Protein AF-Q2JEI0-F1 (afdb_monomer_lite)

InterPro domains:
  IPR036736 ACP-like superfamily [G3DSA:1.10.1200.10] (28-124)
  IPR036736 ACP-like superfamily [SSF47336] (33-101)

Foldseek 3Di:
DDDDDDDDPPDPDDPDPVVVVVVVVLVVLLVVVQVVLLVQLCVLLDVVVPVPDDADQQAFCCPRVVPDPVSLVSSQVVVCVVLNPLQNVVVVVVVDDPVCNRRDGSNVSSVSSSVSDPPPPPPDDD

Sequence (126 aa):
MMSAQSTTRQGPPGPDPDDRTDAVTRAEAEARILGEVTELLREVIGEEYVVDMEITMATSFNQDLELESIEFVALADRLRGRYGEAVDFVGLLADMDVDQVINMRVGEVVHFIVDSLPTLAPAGSA

pLDDT: mean 80.59, std 16.1, range [39.56, 96.06]

Secondary structure (DSSP, 8-state):
----------PPPPPPHHHHHHHHHHHHHHHHHHHHHHHHHHHHH-HHHHTT----TT-BTTTTS---HHHHHHHHHHHHHHHGGG--HHHHHHHS-HHHHHT-BHHHHHHHHHHHS-----S---

Radius of gyration: 21.85 Å; chains: 1; bounding box: 39×52×77 Å

Structure (mmCIF, N/CA/C/O backbone):
data_AF-Q2JEI0-F1
#
_entry.id   AF-Q2JEI0-F1
#
loop_
_atom_site.group_PDB
_atom_site.id
_atom_site.type_symbol
_atom_site.label_atom_id
_atom_site.label_alt_id
_atom_site.label_comp_id
_atom_site.label_asym_id
_atom_site.label_entity_id
_atom_site.label_seq_id
_atom_site.pdbx_PDB_ins_code
_atom_site.Cartn_x
_atom_site.Cartn_y
_atom_site.Cartn_z
_atom_site.occupancy
_atom_site.B_iso_or_equiv
_atom_site.auth_seq_id
_atom_site.auth_comp_id
_atom_site.auth_asym_id
_atom_site.auth_atom_id
_atom_site.pdbx_PDB_model_num
ATOM 1 N N . MET A 1 1 ? -21.501 -40.211 -58.005 1.00 48.38 1 MET A N 1
ATOM 2 C CA . MET A 1 1 ? -20.218 -40.229 -57.275 1.00 48.38 1 MET A CA 1
ATOM 3 C C . MET A 1 1 ? -20.293 -39.132 -56.231 1.00 48.38 1 MET A C 1
ATOM 5 O O . MET A 1 1 ? -20.487 -37.981 -56.594 1.00 48.38 1 MET A O 1
ATOM 9 N N . MET A 1 2 ? -20.316 -39.528 -54.958 1.00 53.47 2 MET A N 1
ATOM 10 C CA . MET A 1 2 ? -20.384 -38.647 -53.791 1.00 53.47 2 MET A CA 1
ATOM 11 C C . MET A 1 2 ? -18.970 -38.163 -53.468 1.00 53.47 2 MET A C 1
ATOM 13 O O . MET A 1 2 ? -18.086 -39.000 -53.312 1.00 53.47 2 MET A O 1
ATOM 17 N N . SER A 1 3 ? -18.784 -36.857 -53.304 1.00 57.22 3 SER A N 1
ATOM 18 C CA . SER A 1 3 ? -17.654 -36.315 -52.547 1.00 57.22 3 SER A CA 1
ATOM 19 C C . SER A 1 3 ? -18.225 -35.430 -51.450 1.00 57.22 3 SER A C 1
ATOM 21 O O . SER A 1 3 ? -18.594 -34.281 -51.674 1.00 57.22 3 SER A O 1
ATOM 23 N N . ALA A 1 4 ? -18.384 -36.045 -50.28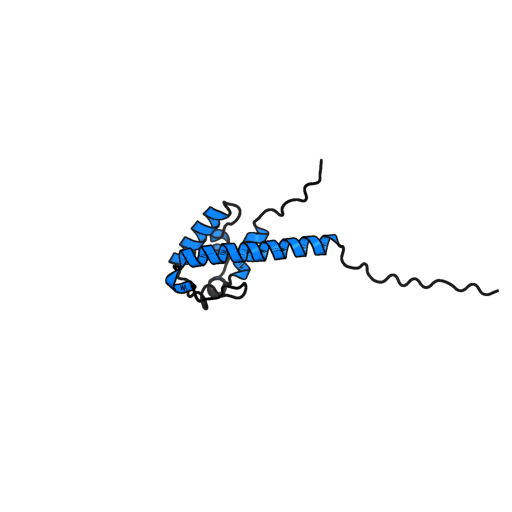2 1.00 64.62 4 ALA A N 1
ATOM 24 C CA . ALA A 1 4 ? -18.471 -35.361 -49.004 1.00 64.62 4 ALA A CA 1
ATOM 25 C C . ALA A 1 4 ? -17.056 -34.938 -48.555 1.00 64.62 4 ALA A C 1
ATOM 27 O O . ALA A 1 4 ? -16.070 -35.373 -49.151 1.00 64.62 4 ALA A O 1
ATOM 28 N N . GLN A 1 5 ? -17.002 -34.217 -47.428 1.00 55.56 5 GLN A N 1
ATOM 29 C CA . GLN A 1 5 ? -15.827 -33.799 -46.639 1.00 55.56 5 GLN A CA 1
ATOM 30 C C . GLN A 1 5 ? -15.312 -32.389 -47.017 1.00 55.56 5 GLN A C 1
ATOM 32 O O . GLN A 1 5 ? -15.121 -32.093 -48.187 1.00 55.56 5 GLN A O 1
ATOM 37 N N . SER A 1 6 ? -15.135 -31.427 -46.108 1.00 52.62 6 SER A N 1
ATOM 38 C CA . SER A 1 6 ? -14.887 -31.523 -44.667 1.00 52.62 6 SER A CA 1
ATOM 39 C C . SER A 1 6 ? -15.466 -30.317 -43.925 1.00 52.62 6 SER A C 1
ATOM 41 O O . SER A 1 6 ? -15.230 -29.166 -44.284 1.00 52.62 6 SER A O 1
ATOM 43 N N . THR A 1 7 ? -16.192 -30.604 -42.849 1.00 65.12 7 THR A N 1
ATOM 44 C CA . THR A 1 7 ? -16.509 -29.656 -41.782 1.00 65.12 7 THR A CA 1
ATOM 45 C C . THR A 1 7 ? -15.229 -29.349 -41.011 1.00 65.12 7 THR A C 1
ATOM 47 O O . THR A 1 7 ? -14.732 -30.219 -40.302 1.00 65.12 7 THR A O 1
ATOM 50 N N . THR A 1 8 ? -14.740 -28.112 -41.077 1.00 62.41 8 THR A N 1
ATOM 51 C CA . THR A 1 8 ? -13.812 -27.578 -40.072 1.00 62.41 8 THR A CA 1
ATOM 52 C C . THR A 1 8 ? -14.508 -26.410 -39.387 1.00 62.41 8 THR A C 1
ATOM 54 O O . THR A 1 8 ? -14.448 -25.274 -39.846 1.00 62.41 8 THR A O 1
ATOM 57 N N . ARG A 1 9 ? -15.221 -26.690 -38.288 1.00 56.94 9 ARG A N 1
ATOM 58 C CA . ARG A 1 9 ? -15.544 -25.651 -37.304 1.00 56.94 9 ARG A CA 1
ATOM 59 C C . ARG A 1 9 ? -14.257 -25.369 -36.537 1.00 56.94 9 ARG A C 1
ATOM 61 O O . ARG A 1 9 ? -13.929 -26.087 -35.599 1.00 56.94 9 ARG A O 1
ATOM 68 N N . GLN A 1 10 ? -13.513 -24.364 -36.983 1.00 59.19 10 GLN A N 1
ATOM 69 C CA . GLN A 1 10 ? -12.433 -23.776 -36.203 1.00 59.19 10 GLN A CA 1
ATOM 70 C C . GLN A 1 10 ? -13.095 -23.076 -35.006 1.00 59.19 10 GLN A C 1
ATOM 72 O O . GLN A 1 10 ? -13.813 -22.093 -35.181 1.00 59.19 10 GLN A O 1
ATOM 77 N N . GLY A 1 11 ? -12.979 -23.668 -33.813 1.00 57.34 11 GLY A N 1
ATOM 78 C CA . GLY A 1 11 ? -13.358 -23.003 -32.564 1.00 57.34 11 GLY A CA 1
ATOM 79 C C . GLY A 1 11 ? -12.493 -21.757 -32.344 1.00 57.34 11 GLY A C 1
ATOM 80 O O . GLY A 1 11 ? -11.448 -21.640 -32.992 1.00 57.34 11 GLY A O 1
ATOM 81 N N . PRO A 1 12 ? -12.915 -20.818 -31.478 1.00 64.19 12 PRO A N 1
ATOM 82 C CA . PRO A 1 12 ? -12.125 -19.624 -31.204 1.00 64.19 12 PRO A CA 1
ATOM 83 C C . PRO A 1 12 ? -10.705 -20.025 -30.768 1.00 64.19 12 PRO A C 1
ATOM 85 O O . PRO A 1 12 ? -10.556 -21.058 -30.104 1.00 64.19 12 PRO A O 1
ATOM 88 N N . PRO A 1 13 ? -9.670 -19.259 -31.158 1.00 63.00 13 PRO A N 1
ATOM 89 C CA . PRO A 1 13 ? -8.322 -19.487 -30.657 1.00 63.00 13 PRO A CA 1
ATOM 90 C C . PRO A 1 13 ? -8.378 -19.494 -29.125 1.00 63.00 13 PRO A C 1
ATOM 92 O O . PRO A 1 13 ? -9.010 -18.629 -28.517 1.00 63.00 13 PRO A O 1
ATOM 95 N N . GLY A 1 14 ? -7.799 -20.527 -28.508 1.00 58.06 14 GLY A N 1
ATOM 96 C CA . GLY A 1 14 ? -7.589 -20.520 -27.062 1.00 58.06 14 GLY A CA 1
ATOM 97 C C . GLY A 1 14 ? -6.683 -19.343 -26.683 1.00 58.06 14 GLY A C 1
ATOM 98 O O . GLY A 1 14 ? -5.924 -18.896 -27.542 1.00 58.06 14 GLY A O 1
ATOM 99 N N . PRO A 1 15 ? -6.759 -18.839 -25.438 1.00 60.97 15 PRO A N 1
ATOM 100 C CA . PRO A 1 15 ? -5.898 -17.748 -24.993 1.00 60.97 15 PRO A CA 1
ATOM 101 C C . PRO A 1 15 ? -4.429 -18.116 -25.226 1.00 60.97 15 PRO A C 1
ATOM 103 O O . PRO A 1 15 ? -4.020 -19.249 -24.936 1.00 60.97 15 PRO A O 1
ATOM 106 N N . ASP A 1 16 ? -3.679 -17.180 -25.807 1.00 52.81 16 ASP A N 1
ATOM 107 C CA . ASP A 1 16 ? -2.271 -17.341 -26.150 1.00 52.81 16 ASP A CA 1
ATOM 108 C C . ASP A 1 16 ? -1.452 -17.801 -24.924 1.00 52.81 16 ASP A C 1
ATOM 110 O O . ASP A 1 16 ? -1.693 -17.354 -23.802 1.00 52.81 16 ASP A O 1
ATOM 114 N N . PRO A 1 17 ? -0.476 -18.713 -25.087 1.00 59.12 17 PRO A N 1
ATOM 115 C CA . PRO A 1 17 ? 0.340 -19.220 -23.976 1.00 59.12 17 PRO A CA 1
ATOM 116 C C . PRO A 1 17 ? 1.193 -18.137 -23.289 1.00 59.12 17 PRO A C 1
ATOM 118 O O . PRO A 1 17 ? 1.611 -18.331 -22.146 1.00 59.12 17 PRO A O 1
ATOM 121 N N . ASP A 1 18 ? 1.423 -17.015 -23.971 1.00 56.41 18 ASP A N 1
ATOM 122 C CA . ASP A 1 18 ? 2.122 -15.832 -23.459 1.00 56.41 18 ASP A CA 1
ATOM 123 C C . ASP A 1 18 ? 1.317 -15.160 -22.328 1.00 56.41 18 ASP A C 1
ATOM 125 O O . ASP A 1 18 ? 1.839 -14.940 -21.240 1.00 56.41 18 ASP A O 1
ATOM 129 N N . ASP A 1 19 ? -0.004 -15.027 -22.509 1.00 57.47 19 ASP A N 1
ATOM 130 C CA . ASP A 1 19 ? -0.940 -14.432 -21.540 1.00 57.47 19 ASP A CA 1
ATOM 131 C C . ASP A 1 19 ? -0.977 -15.203 -20.208 1.00 57.47 19 ASP A C 1
ATOM 133 O O . ASP A 1 19 ? -1.024 -14.628 -19.121 1.00 57.47 19 ASP A O 1
ATOM 137 N N . ARG A 1 20 ? -0.859 -16.539 -20.268 1.00 60.00 20 ARG A N 1
ATOM 138 C CA . ARG A 1 20 ? -0.766 -17.369 -19.057 1.00 60.00 20 ARG A CA 1
ATOM 139 C C . ARG A 1 20 ? 0.565 -17.179 -18.328 1.00 60.00 20 ARG A C 1
ATOM 141 O O . ARG A 1 20 ? 0.592 -17.321 -17.110 1.00 60.00 20 ARG A O 1
ATOM 148 N N . THR A 1 21 ? 1.651 -16.915 -19.048 1.00 61.38 21 THR A N 1
ATOM 149 C CA . THR A 1 21 ? 2.981 -16.756 -18.446 1.00 61.38 21 THR A CA 1
ATOM 150 C C . THR A 1 21 ? 3.078 -15.412 -17.732 1.00 61.38 21 THR A C 1
ATOM 152 O O . THR A 1 21 ? 3.472 -15.391 -16.569 1.00 61.38 21 THR A O 1
ATOM 155 N N . ASP A 1 22 ? 2.604 -14.334 -18.358 1.00 61.22 22 ASP A N 1
ATOM 156 C CA . ASP A 1 22 ? 2.492 -13.010 -17.731 1.00 61.22 22 ASP A CA 1
ATOM 157 C C . ASP A 1 22 ? 1.545 -13.001 -16.520 1.00 61.22 22 ASP A C 1
ATOM 159 O O . ASP A 1 22 ? 1.823 -12.380 -15.493 1.00 61.22 22 ASP A O 1
ATOM 163 N N . ALA A 1 23 ? 0.440 -13.748 -16.578 1.00 61.41 23 ALA A N 1
ATOM 164 C CA . ALA A 1 23 ? -0.455 -13.879 -15.431 1.00 61.41 23 ALA A CA 1
ATOM 165 C C . ALA A 1 23 ? 0.198 -14.624 -14.249 1.00 61.41 23 ALA A C 1
ATOM 167 O O . ALA A 1 23 ? -0.022 -14.261 -13.091 1.00 61.41 23 ALA A O 1
ATOM 168 N N . VAL A 1 24 ? 1.007 -15.658 -14.521 1.00 66.62 24 VAL A N 1
ATOM 169 C CA . VAL A 1 24 ? 1.728 -16.418 -13.485 1.00 66.62 24 VAL A CA 1
ATOM 170 C C . VAL A 1 24 ? 2.828 -15.565 -12.853 1.00 66.62 24 VAL A C 1
ATOM 172 O O . VAL A 1 24 ? 2.908 -15.510 -11.628 1.00 66.62 24 VAL A O 1
ATOM 175 N N . THR A 1 25 ? 3.611 -14.836 -13.652 1.00 81.62 25 THR A N 1
ATOM 176 C CA . THR A 1 25 ? 4.662 -13.947 -13.130 1.00 81.62 25 THR A CA 1
ATOM 177 C C . THR A 1 25 ? 4.079 -12.798 -12.310 1.00 81.62 25 THR A C 1
ATOM 179 O O . THR A 1 25 ? 4.648 -12.431 -11.281 1.00 81.62 25 THR A O 1
ATOM 182 N N . ARG A 1 26 ? 2.912 -12.266 -12.698 1.00 84.06 26 ARG A N 1
ATOM 183 C CA . ARG A 1 26 ? 2.202 -11.242 -11.921 1.00 84.06 26 ARG A CA 1
ATOM 184 C C . ARG A 1 26 ? 1.711 -11.776 -10.579 1.00 84.06 26 ARG A C 1
ATOM 186 O O . ARG A 1 26 ? 1.931 -11.121 -9.567 1.00 84.06 26 ARG A O 1
ATOM 193 N N . ALA A 1 27 ? 1.101 -12.960 -10.544 1.00 87.19 27 ALA A N 1
ATOM 194 C CA . ALA A 1 27 ? 0.641 -13.568 -9.293 1.00 87.19 27 ALA A CA 1
ATOM 195 C C . ALA A 1 27 ? 1.806 -13.880 -8.330 1.00 87.19 27 ALA A C 1
ATOM 197 O O . ALA A 1 27 ? 1.691 -13.677 -7.122 1.00 87.19 27 ALA A O 1
ATOM 198 N N . GLU A 1 28 ? 2.949 -14.331 -8.854 1.00 89.31 28 GLU A N 1
ATOM 199 C CA . GLU A 1 28 ? 4.170 -14.529 -8.063 1.00 89.31 28 GLU A CA 1
ATOM 200 C C . GLU A 1 28 ? 4.736 -13.200 -7.540 1.00 89.31 28 GLU A C 1
ATOM 202 O O . GLU A 1 28 ? 5.148 -13.121 -6.380 1.00 89.31 28 GLU A O 1
ATOM 207 N N . ALA A 1 29 ? 4.719 -12.143 -8.360 1.00 90.62 29 ALA A N 1
ATOM 208 C CA . ALA A 1 29 ? 5.123 -10.803 -7.944 1.00 90.62 29 ALA A CA 1
ATOM 209 C C . ALA A 1 29 ? 4.202 -10.252 -6.846 1.00 90.62 29 ALA A C 1
ATOM 211 O O . ALA A 1 29 ? 4.699 -9.757 -5.837 1.00 90.62 29 ALA A O 1
ATOM 212 N N . GLU A 1 30 ? 2.883 -10.396 -6.996 1.00 93.94 30 GLU A N 1
ATOM 213 C CA . GLU A 1 30 ? 1.891 -10.017 -5.985 1.00 93.94 30 GLU A CA 1
ATOM 214 C C . GLU A 1 30 ? 2.126 -10.752 -4.667 1.00 93.94 30 GLU A C 1
ATOM 216 O O . GLU A 1 30 ? 2.180 -10.117 -3.619 1.00 93.94 30 GLU A O 1
ATOM 221 N N . ALA A 1 31 ? 2.332 -12.072 -4.701 1.00 93.56 31 ALA A N 1
ATOM 222 C CA . ALA A 1 31 ? 2.611 -12.857 -3.501 1.00 93.56 31 ALA A CA 1
ATOM 223 C C . ALA A 1 31 ? 3.921 -12.427 -2.821 1.00 93.56 31 ALA A C 1
ATOM 225 O O . ALA A 1 31 ? 3.983 -12.315 -1.594 1.00 93.56 31 ALA A O 1
ATOM 226 N N . ARG A 1 32 ? 4.965 -12.145 -3.613 1.00 94.06 32 ARG A N 1
ATOM 227 C CA . ARG A 1 32 ? 6.245 -11.640 -3.104 1.00 94.06 32 ARG A CA 1
ATOM 228 C C . ARG A 1 32 ? 6.069 -10.278 -2.436 1.00 94.06 32 ARG A C 1
ATOM 230 O O . ARG A 1 32 ? 6.491 -10.098 -1.299 1.00 94.06 32 ARG A O 1
ATOM 237 N N . ILE A 1 33 ? 5.419 -9.344 -3.125 1.00 95.31 33 ILE A N 1
ATOM 238 C CA . ILE A 1 33 ? 5.197 -7.974 -2.654 1.00 95.31 33 ILE A CA 1
ATOM 239 C C . ILE A 1 33 ? 4.264 -7.960 -1.444 1.00 95.31 33 ILE A C 1
ATOM 241 O O . ILE A 1 33 ? 4.522 -7.206 -0.516 1.00 95.31 33 ILE A O 1
ATOM 245 N N . LEU A 1 34 ? 3.242 -8.818 -1.390 1.00 96.00 34 LEU A N 1
ATOM 246 C CA . LEU A 1 34 ? 2.399 -8.984 -0.205 1.00 96.00 34 LEU A CA 1
ATOM 247 C C . LEU A 1 34 ? 3.233 -9.381 1.017 1.00 96.00 34 LEU A C 1
ATOM 249 O O . LEU A 1 34 ? 3.062 -8.793 2.084 1.00 96.00 34 LEU A O 1
ATOM 253 N N . GLY A 1 35 ? 4.158 -10.333 0.862 1.00 93.62 35 GLY A N 1
ATOM 254 C CA . GLY A 1 35 ? 5.096 -10.696 1.924 1.00 93.62 35 GLY A CA 1
ATOM 255 C C . GLY A 1 35 ? 5.961 -9.510 2.349 1.00 93.62 35 GLY A C 1
ATOM 256 O O . GLY A 1 35 ? 6.083 -9.225 3.534 1.00 93.62 35 GLY A O 1
ATOM 257 N N . GLU A 1 36 ? 6.502 -8.762 1.387 1.00 94.25 36 GLU A N 1
ATOM 258 C CA . GLU A 1 36 ? 7.317 -7.576 1.669 1.00 94.25 36 GLU A CA 1
ATOM 259 C C . GLU A 1 36 ? 6.523 -6.478 2.397 1.00 94.25 36 GLU A C 1
ATOM 261 O O . GLU A 1 36 ? 6.995 -5.939 3.393 1.00 94.25 36 GLU A O 1
ATOM 266 N N . VAL A 1 37 ? 5.306 -6.168 1.944 1.00 94.56 37 VAL A N 1
ATOM 267 C CA . VAL A 1 37 ? 4.408 -5.190 2.578 1.00 94.56 37 VAL A CA 1
ATOM 268 C C . VAL A 1 37 ? 4.013 -5.646 3.983 1.00 94.56 37 VAL A C 1
ATOM 270 O O . VAL A 1 37 ? 3.982 -4.825 4.893 1.00 94.56 37 VAL A O 1
ATOM 273 N N . THR A 1 38 ? 3.773 -6.943 4.186 1.00 92.69 38 THR A N 1
ATOM 274 C CA . THR A 1 38 ? 3.468 -7.523 5.506 1.00 92.69 38 THR A CA 1
ATOM 275 C C . THR A 1 38 ? 4.592 -7.263 6.504 1.00 92.69 38 THR A C 1
ATOM 277 O O . THR A 1 38 ? 4.326 -6.822 7.620 1.00 92.69 38 THR A O 1
ATOM 280 N N . GLU A 1 39 ? 5.846 -7.477 6.103 1.00 90.81 39 GLU A N 1
ATOM 281 C CA . GLU A 1 39 ? 7.000 -7.196 6.964 1.00 90.81 39 GLU A CA 1
ATOM 282 C C . GLU A 1 39 ? 7.120 -5.698 7.271 1.00 90.81 39 GLU A C 1
ATOM 284 O O . GLU A 1 39 ? 7.270 -5.319 8.430 1.00 90.81 39 GLU A O 1
ATOM 289 N N . LEU A 1 40 ? 6.948 -4.825 6.270 1.00 92.75 40 LEU A N 1
ATOM 290 C CA . LEU A 1 40 ? 6.962 -3.377 6.504 1.00 92.75 40 LEU A CA 1
ATOM 291 C C . LEU A 1 40 ? 5.852 -2.941 7.471 1.00 92.75 40 LEU A C 1
ATOM 293 O O . LEU A 1 40 ? 6.097 -2.102 8.332 1.00 92.75 40 LEU A O 1
ATOM 297 N N . LEU A 1 41 ? 4.649 -3.510 7.360 1.00 91.44 41 LEU A N 1
ATOM 298 C CA . LEU A 1 41 ? 3.538 -3.215 8.267 1.00 91.44 41 LEU A CA 1
ATOM 299 C C . LEU A 1 41 ? 3.834 -3.661 9.699 1.00 91.44 41 LEU A C 1
ATOM 301 O O . LEU A 1 41 ? 3.579 -2.900 10.629 1.00 91.44 41 LEU A O 1
ATOM 305 N N . ARG A 1 42 ? 4.435 -4.841 9.880 1.00 88.12 42 ARG A N 1
ATOM 306 C CA . ARG A 1 42 ? 4.890 -5.327 11.194 1.00 88.12 42 ARG A CA 1
ATOM 307 C C . ARG A 1 42 ? 5.904 -4.385 11.831 1.00 88.12 42 ARG A C 1
ATOM 309 O O . ARG A 1 42 ? 5.818 -4.101 13.020 1.00 88.12 42 ARG A O 1
ATOM 316 N N . GLU A 1 43 ? 6.830 -3.854 11.040 1.00 88.69 43 GLU A N 1
ATOM 317 C CA . GLU A 1 43 ? 7.802 -2.875 11.527 1.00 88.69 43 GLU A CA 1
ATOM 318 C C . GLU A 1 43 ? 7.188 -1.495 11.836 1.00 88.69 43 GLU A C 1
ATOM 320 O O . GLU A 1 43 ? 7.753 -0.735 12.627 1.00 88.69 43 GLU A O 1
ATOM 325 N N . VAL A 1 44 ? 6.096 -1.117 11.160 1.00 90.12 44 VAL A N 1
ATOM 326 C CA . VAL A 1 44 ? 5.394 0.164 11.362 1.00 90.12 44 VAL A CA 1
ATOM 327 C C . VAL A 1 44 ? 4.532 0.125 12.615 1.00 90.12 44 VAL A C 1
ATOM 329 O O . VAL A 1 44 ? 4.719 0.973 13.481 1.00 90.12 44 VAL A O 1
ATOM 332 N N . ILE A 1 45 ? 3.627 -0.851 12.694 1.00 86.50 45 ILE A N 1
ATOM 333 C CA . ILE A 1 45 ? 2.637 -0.990 13.773 1.00 86.50 45 ILE A CA 1
ATOM 334 C C . ILE A 1 45 ? 3.314 -1.492 15.064 1.00 86.50 45 ILE A C 1
ATOM 336 O O . ILE A 1 45 ? 2.840 -1.279 16.176 1.00 86.50 45 ILE A O 1
ATOM 340 N N . GLY A 1 46 ? 4.471 -2.141 14.922 1.00 80.19 46 GLY A N 1
ATOM 341 C CA . GLY A 1 46 ? 5.202 -2.774 16.008 1.00 80.19 46 GLY A CA 1
ATOM 342 C C . GLY A 1 46 ? 4.923 -4.272 16.049 1.00 80.19 46 GLY A C 1
ATOM 343 O O . GLY A 1 46 ? 3.778 -4.725 15.979 1.00 80.19 46 GLY A O 1
ATOM 344 N N . GLU A 1 47 ? 5.994 -5.056 16.183 1.00 63.66 47 GLU A N 1
ATOM 345 C CA . GLU A 1 47 ? 5.921 -6.520 16.138 1.00 63.66 47 GLU A CA 1
ATOM 346 C C . GLU A 1 47 ? 4.927 -7.058 17.183 1.00 63.66 47 GLU A C 1
ATOM 348 O O . GLU A 1 47 ? 4.138 -7.949 16.891 1.00 63.66 47 GLU A O 1
ATOM 353 N N . GLU A 1 48 ? 4.866 -6.446 18.365 1.00 64.12 48 GLU A N 1
ATOM 354 C CA . GLU A 1 48 ? 3.999 -6.846 19.480 1.00 64.12 48 GLU A CA 1
ATOM 355 C C . GLU A 1 48 ? 2.482 -6.792 19.208 1.00 64.12 48 GLU A C 1
ATOM 357 O O . GLU A 1 48 ? 1.739 -7.515 19.871 1.00 64.12 48 GLU A O 1
ATOM 362 N N . TYR A 1 49 ? 2.024 -6.020 18.215 1.00 62.12 49 TYR A N 1
ATOM 363 C CA . TYR A 1 49 ? 0.607 -5.929 17.831 1.00 62.12 49 TYR A CA 1
ATOM 364 C C . TYR A 1 49 ? 0.223 -6.864 16.674 1.00 62.12 49 TYR A C 1
ATOM 366 O O . TYR A 1 49 ? -0.942 -7.237 16.544 1.00 62.12 49 TYR A O 1
ATOM 374 N N . VAL A 1 50 ? 1.187 -7.278 15.843 1.00 61.22 50 VAL A N 1
ATOM 375 C CA . VAL A 1 50 ? 0.921 -7.979 14.569 1.00 61.22 50 VAL A CA 1
ATOM 376 C C . VAL A 1 50 ? 1.360 -9.451 14.589 1.00 61.22 50 VAL A C 1
ATOM 378 O O . VAL A 1 50 ? 1.018 -10.204 13.677 1.00 61.22 50 VAL A O 1
ATOM 381 N N . VAL A 1 51 ? 2.077 -9.909 15.624 1.00 60.62 51 VAL A N 1
ATOM 382 C CA . VAL A 1 51 ? 2.602 -11.292 15.715 1.00 60.62 51 VAL A CA 1
ATOM 383 C C . VAL A 1 51 ? 1.522 -12.380 15.560 1.00 60.62 51 VAL A C 1
ATOM 385 O O . VAL A 1 51 ? 1.856 -13.476 15.114 1.00 60.62 51 VAL A O 1
ATOM 388 N N . ASP A 1 52 ? 0.246 -12.096 15.846 1.00 65.62 52 ASP A N 1
ATOM 389 C CA . ASP A 1 52 ? -0.851 -13.085 15.773 1.00 65.62 52 ASP A CA 1
ATOM 390 C C . ASP A 1 52 ? -1.868 -12.837 14.635 1.00 65.62 52 ASP A C 1
ATOM 392 O O . ASP A 1 52 ? -2.846 -13.571 14.500 1.00 65.62 52 ASP A O 1
ATOM 396 N N . MET A 1 53 ? -1.672 -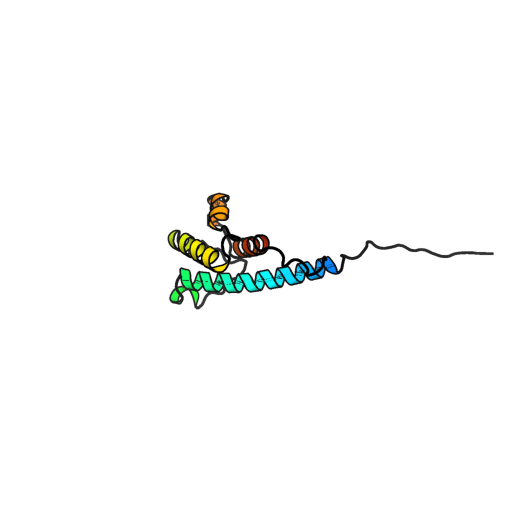11.809 13.796 1.00 77.56 53 MET A N 1
ATOM 397 C CA . MET A 1 53 ? -2.621 -11.466 12.729 1.00 77.56 53 MET A CA 1
ATOM 398 C C . MET A 1 53 ? -2.109 -11.873 11.343 1.00 77.56 53 MET A C 1
ATOM 400 O O . MET A 1 53 ? -1.002 -11.525 10.926 1.00 77.56 53 MET A O 1
ATOM 404 N N . GLU A 1 54 ? -2.954 -12.588 10.597 1.00 86.12 54 GLU A N 1
ATOM 405 C CA . GLU A 1 54 ? -2.713 -12.903 9.190 1.00 86.12 54 GLU A CA 1
ATOM 406 C C . GLU A 1 54 ? -3.052 -11.689 8.310 1.00 86.12 54 GLU A C 1
ATOM 408 O O . GLU A 1 54 ? -4.208 -11.277 8.208 1.00 86.12 54 GLU A O 1
ATOM 413 N N . ILE A 1 55 ? -2.036 -11.124 7.651 1.00 90.75 55 ILE A N 1
ATOM 414 C CA . ILE A 1 55 ? -2.208 -10.054 6.664 1.00 90.75 55 ILE A CA 1
ATOM 415 C C . ILE A 1 55 ? -2.385 -10.682 5.280 1.00 90.75 55 ILE A C 1
ATOM 417 O O . ILE A 1 55 ? -1.540 -11.436 4.802 1.00 90.75 55 ILE A O 1
ATOM 421 N N . THR A 1 56 ? -3.495 -10.353 4.623 1.00 94.75 56 THR A N 1
ATOM 422 C CA . THR A 1 56 ? -3.874 -10.853 3.297 1.00 94.75 56 THR A CA 1
ATOM 423 C C . THR A 1 56 ? -4.200 -9.691 2.360 1.00 94.75 56 THR A C 1
ATOM 425 O O . THR A 1 56 ? -4.350 -8.552 2.793 1.00 94.75 56 THR A O 1
ATOM 428 N N . MET A 1 57 ? -4.413 -9.971 1.070 1.00 95.88 57 MET A N 1
ATOM 429 C CA . MET A 1 57 ? -4.862 -8.962 0.095 1.00 95.88 57 MET A CA 1
ATOM 430 C C . MET A 1 57 ? -6.175 -8.266 0.499 1.00 95.88 57 MET A C 1
ATOM 432 O O . MET A 1 57 ? -6.421 -7.129 0.100 1.00 95.88 57 MET A O 1
ATOM 436 N N . ALA A 1 58 ? -7.027 -8.942 1.277 1.00 96.00 58 ALA A N 1
ATOM 437 C CA . ALA A 1 58 ? -8.312 -8.408 1.713 1.00 96.00 58 ALA A CA 1
ATOM 438 C C . ALA A 1 58 ? -8.217 -7.569 2.995 1.00 96.00 58 ALA A C 1
ATOM 440 O O . ALA A 1 58 ? -9.181 -6.874 3.308 1.00 96.00 58 ALA A O 1
ATOM 441 N N . THR A 1 59 ? -7.095 -7.613 3.713 1.00 94.56 59 THR A N 1
ATOM 442 C CA . THR A 1 59 ? -6.911 -6.903 4.981 1.00 94.56 59 THR A CA 1
ATOM 443 C C . THR A 1 59 ? -7.038 -5.392 4.774 1.00 94.56 59 THR A C 1
ATOM 445 O O . THR A 1 59 ? -6.397 -4.814 3.894 1.00 94.56 59 THR A O 1
ATOM 448 N N . SER A 1 60 ? -7.901 -4.759 5.563 1.00 93.81 60 SER A N 1
ATOM 449 C CA . SER A 1 60 ? -8.138 -3.319 5.586 1.00 93.81 60 SER A CA 1
ATOM 450 C C . SER A 1 60 ? -7.103 -2.613 6.452 1.00 93.81 60 SER A C 1
ATOM 452 O O . SER A 1 60 ? -6.865 -3.000 7.595 1.00 93.81 60 SER A O 1
ATOM 454 N N . PHE A 1 61 ? -6.550 -1.517 5.935 1.00 92.44 61 PHE A N 1
ATOM 455 C CA . PHE A 1 61 ? -5.654 -0.660 6.706 1.00 92.44 61 PHE A CA 1
ATOM 456 C C . PHE A 1 61 ? -6.350 -0.028 7.912 1.00 92.44 61 PHE A C 1
ATOM 458 O O . PHE A 1 61 ? -5.762 0.051 8.981 1.00 92.44 61 PHE A O 1
ATOM 465 N N . ASN A 1 62 ? -7.602 0.403 7.764 1.00 90.12 62 ASN A N 1
ATOM 466 C CA . ASN A 1 62 ? -8.304 1.111 8.830 1.00 90.12 62 ASN A CA 1
ATOM 467 C C . ASN A 1 62 ? -9.084 0.180 9.770 1.00 90.12 62 ASN A C 1
ATOM 469 O O . ASN A 1 62 ? -9.139 0.448 10.960 1.00 90.12 62 ASN A O 1
ATOM 473 N N . GLN A 1 63 ? -9.714 -0.879 9.251 1.00 90.75 63 GLN A N 1
ATOM 474 C CA . GLN A 1 63 ? -10.622 -1.717 10.049 1.00 90.75 63 GLN A CA 1
ATOM 475 C C . GLN A 1 63 ? -9.936 -2.930 10.683 1.00 90.75 63 GLN A C 1
ATOM 477 O O . GLN A 1 63 ? -10.302 -3.307 11.790 1.00 90.75 63 GLN A O 1
ATOM 482 N N . ASP A 1 64 ? -8.978 -3.546 9.983 1.00 91.00 64 ASP A N 1
ATOM 483 C CA . ASP A 1 64 ? -8.296 -4.750 10.475 1.00 91.00 64 ASP A CA 1
ATOM 484 C C . ASP A 1 64 ? -6.971 -4.391 11.158 1.00 91.00 64 ASP A C 1
ATOM 486 O O . ASP A 1 64 ? -6.671 -4.899 12.232 1.00 91.00 64 ASP A O 1
ATOM 490 N N . LEU A 1 65 ? -6.181 -3.503 10.540 1.00 88.81 65 LEU A N 1
ATOM 491 C CA . LEU A 1 65 ? -4.893 -3.060 11.087 1.00 88.81 65 LEU A CA 1
ATOM 492 C C . LEU A 1 65 ? -5.006 -1.847 12.014 1.00 88.81 65 LEU A C 1
ATOM 494 O O . LEU A 1 65 ? -4.017 -1.507 12.653 1.00 88.81 65 LEU A O 1
ATOM 498 N N . GLU A 1 66 ? -6.169 -1.186 12.043 1.00 88.81 66 GLU A N 1
ATOM 499 C CA . GLU A 1 66 ? -6.414 0.044 12.813 1.00 88.81 66 GLU A CA 1
ATOM 500 C C . GLU A 1 66 ? -5.297 1.095 12.652 1.00 88.81 66 GLU A C 1
ATOM 502 O O . GLU A 1 66 ? -4.954 1.810 13.589 1.00 88.81 66 GLU A O 1
ATOM 507 N N . LEU A 1 67 ? -4.737 1.190 11.438 1.00 88.81 67 LEU A N 1
ATOM 508 C CA . LEU A 1 67 ? -3.528 1.956 11.156 1.00 88.81 67 LEU A CA 1
ATOM 509 C C . LEU A 1 67 ? -3.771 3.459 11.342 1.00 88.81 67 LEU A C 1
ATOM 511 O O . LEU A 1 67 ? -4.647 4.057 10.704 1.00 88.81 67 LEU A O 1
ATOM 515 N N . GLU A 1 68 ? -2.965 4.088 12.187 1.00 87.69 68 GLU A N 1
ATOM 516 C CA . GLU A 1 68 ? -3.005 5.510 12.476 1.00 87.69 68 GLU A CA 1
ATOM 517 C C . GLU A 1 68 ? -2.364 6.340 11.354 1.00 87.69 68 GLU A C 1
ATOM 519 O O . GLU A 1 68 ? -1.492 5.913 10.591 1.00 87.69 68 GLU A O 1
ATOM 524 N N . SER A 1 69 ? -2.743 7.617 11.280 1.00 85.00 69 SER A N 1
ATOM 525 C CA . SER A 1 69 ? -2.229 8.546 10.266 1.00 85.00 69 SER A CA 1
ATOM 526 C C . SER A 1 69 ? -0.703 8.722 10.309 1.00 85.00 69 SER A C 1
ATOM 528 O O . SER A 1 69 ? -0.095 9.036 9.287 1.00 85.00 69 SER A O 1
ATOM 530 N N . ILE A 1 70 ? -0.066 8.541 11.473 1.00 89.19 70 ILE A N 1
ATOM 531 C CA . ILE A 1 70 ? 1.399 8.611 11.612 1.00 89.19 70 ILE A CA 1
ATOM 532 C C . ILE A 1 70 ? 2.086 7.369 11.031 1.00 89.19 70 ILE A C 1
ATOM 534 O O . ILE A 1 70 ? 3.150 7.469 10.418 1.00 89.19 70 ILE A O 1
ATOM 538 N N . GLU A 1 71 ? 1.442 6.215 11.160 1.00 90.00 71 GLU A N 1
ATOM 539 C CA . GLU A 1 71 ? 1.908 4.940 10.630 1.00 90.00 71 GLU A CA 1
ATOM 540 C C . GLU A 1 71 ? 1.781 4.906 9.110 1.00 90.00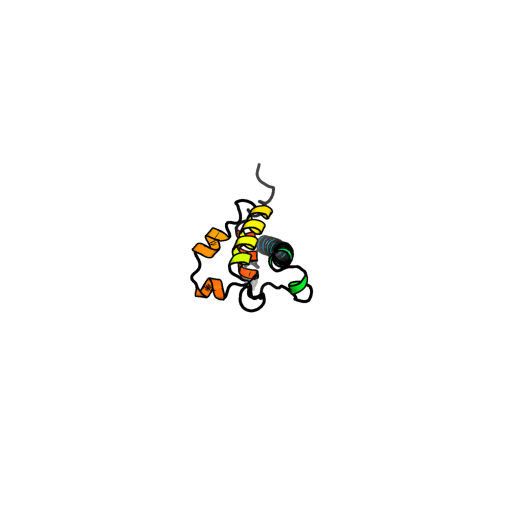 71 GLU A C 1
ATOM 542 O O . GLU A 1 71 ? 2.668 4.384 8.442 1.00 90.00 71 GLU A O 1
ATOM 547 N N . PHE A 1 72 ? 0.770 5.566 8.538 1.00 88.50 72 PHE A N 1
ATOM 548 C CA . PHE A 1 72 ? 0.684 5.782 7.090 1.00 88.50 72 PHE A CA 1
ATOM 549 C C . PHE A 1 72 ? 1.911 6.515 6.537 1.00 88.50 72 PHE A C 1
ATOM 551 O O . PHE A 1 72 ? 2.466 6.112 5.515 1.00 88.50 72 PHE A O 1
ATOM 558 N N . VAL A 1 73 ? 2.368 7.569 7.221 1.00 89.75 73 VAL A N 1
ATOM 559 C CA . VAL A 1 73 ? 3.573 8.314 6.820 1.00 89.75 73 VAL A CA 1
ATOM 560 C C . VAL A 1 73 ? 4.824 7.445 6.964 1.00 89.75 73 VAL A C 1
ATOM 562 O O . VAL A 1 73 ? 5.678 7.448 6.078 1.00 89.75 73 VAL A O 1
ATOM 565 N N . ALA A 1 74 ? 4.926 6.662 8.041 1.00 92.06 74 ALA A N 1
ATOM 566 C CA . ALA A 1 74 ? 6.041 5.739 8.243 1.00 92.06 74 ALA A CA 1
ATOM 567 C C . ALA A 1 74 ? 6.066 4.609 7.196 1.00 92.06 74 ALA A C 1
ATOM 569 O O . ALA A 1 74 ? 7.133 4.238 6.706 1.00 92.06 74 ALA A O 1
ATOM 570 N N . LEU A 1 75 ? 4.899 4.079 6.823 1.00 92.50 75 LEU A N 1
ATOM 571 C CA . LEU A 1 75 ? 4.756 3.094 5.757 1.00 92.50 75 LEU A CA 1
ATOM 572 C C . LEU A 1 75 ? 5.160 3.688 4.406 1.00 92.50 75 LEU A C 1
ATOM 574 O O . LEU A 1 75 ? 5.895 3.042 3.663 1.00 92.50 75 LEU A O 1
ATOM 578 N N . ALA A 1 76 ? 4.731 4.918 4.107 1.00 91.62 76 ALA A N 1
ATOM 579 C CA . ALA A 1 76 ? 5.106 5.627 2.887 1.00 91.62 76 ALA A CA 1
ATOM 580 C C . ALA A 1 76 ? 6.628 5.752 2.745 1.00 91.62 76 ALA A C 1
ATOM 582 O O . ALA A 1 76 ? 7.188 5.437 1.693 1.00 91.62 76 ALA A O 1
ATOM 583 N N . ASP A 1 77 ? 7.300 6.164 3.821 1.00 92.25 77 ASP A N 1
ATOM 584 C CA . ASP A 1 77 ? 8.754 6.318 3.848 1.00 92.25 77 ASP A CA 1
ATOM 585 C C . ASP A 1 77 ? 9.471 4.973 3.657 1.00 92.25 77 ASP A C 1
ATOM 587 O O . ASP A 1 77 ? 10.394 4.859 2.849 1.00 92.25 77 ASP A O 1
ATOM 591 N N . ARG A 1 78 ? 8.989 3.910 4.315 1.00 93.50 78 ARG A N 1
ATOM 592 C CA . ARG A 1 78 ? 9.532 2.552 4.159 1.00 93.50 78 ARG A CA 1
ATOM 593 C C . ARG A 1 78 ? 9.329 1.982 2.754 1.00 93.50 78 ARG A C 1
ATOM 595 O O . ARG A 1 78 ? 10.263 1.408 2.193 1.00 93.50 78 ARG A O 1
ATOM 602 N N . LEU A 1 79 ? 8.140 2.145 2.171 1.00 93.69 79 LEU A N 1
ATOM 603 C CA . LEU A 1 79 ? 7.845 1.715 0.801 1.00 93.69 79 LEU A CA 1
ATOM 604 C C . LEU A 1 79 ? 8.776 2.404 -0.196 1.00 93.69 79 LEU A C 1
ATOM 606 O O . LEU A 1 79 ? 9.399 1.731 -1.018 1.00 93.69 79 LEU A O 1
ATOM 610 N N . ARG A 1 80 ? 8.947 3.721 -0.063 1.00 90.94 80 ARG A N 1
ATOM 611 C CA . ARG A 1 80 ? 9.894 4.492 -0.872 1.00 90.94 80 ARG A CA 1
ATOM 612 C C . ARG A 1 80 ? 11.337 4.045 -0.645 1.00 90.94 80 ARG A C 1
ATOM 614 O O . ARG A 1 80 ? 12.087 3.893 -1.602 1.00 90.94 80 ARG A O 1
ATOM 621 N N . GLY A 1 81 ? 11.741 3.794 0.599 1.00 91.62 81 GLY A N 1
ATOM 622 C CA . GLY A 1 81 ? 13.078 3.288 0.915 1.00 91.62 81 GLY A CA 1
ATOM 623 C C . GLY A 1 81 ? 13.366 1.926 0.273 1.00 91.62 81 GLY A C 1
ATOM 624 O O . GLY A 1 81 ? 14.499 1.658 -0.127 1.00 91.62 81 GLY A O 1
ATOM 625 N N . ARG A 1 82 ? 12.339 1.079 0.137 1.00 91.19 82 ARG A N 1
ATOM 626 C CA . ARG A 1 82 ? 12.456 -0.276 -0.408 1.00 91.19 82 ARG A CA 1
ATOM 627 C C . ARG A 1 82 ? 12.366 -0.344 -1.933 1.00 91.19 82 ARG A C 1
ATOM 629 O O . ARG A 1 82 ? 13.162 -1.050 -2.548 1.00 91.19 82 ARG A O 1
ATOM 636 N N . TYR A 1 83 ? 11.413 0.362 -2.535 1.00 90.31 83 TYR A N 1
ATOM 637 C CA . TYR A 1 83 ? 11.131 0.299 -3.974 1.00 90.31 83 TYR A CA 1
ATOM 638 C C . TYR A 1 83 ? 11.628 1.529 -4.753 1.00 90.31 83 TYR A C 1
ATOM 640 O O . TYR A 1 83 ? 11.562 1.560 -5.982 1.00 90.31 83 TYR A O 1
ATOM 648 N N . GLY A 1 84 ? 12.176 2.526 -4.058 1.00 88.38 84 GLY A N 1
ATOM 649 C CA . GLY A 1 84 ? 12.676 3.763 -4.647 1.00 88.38 84 GLY A CA 1
ATOM 650 C C . GLY A 1 84 ? 11.561 4.676 -5.155 1.00 88.38 84 GLY A C 1
ATOM 651 O O . GLY A 1 84 ? 10.401 4.560 -4.773 1.00 88.38 84 GLY A O 1
ATOM 652 N N . GLU A 1 85 ? 11.928 5.578 -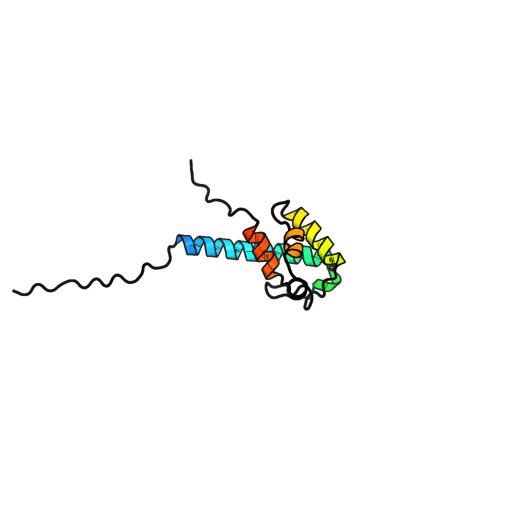6.067 1.00 85.94 85 GLU A N 1
ATOM 653 C CA . GLU A 1 85 ? 11.009 6.554 -6.677 1.00 85.94 85 GLU A CA 1
ATOM 654 C C . GLU A 1 85 ? 9.966 5.921 -7.613 1.00 85.94 85 GLU A C 1
ATOM 656 O O . GLU A 1 85 ? 9.079 6.622 -8.086 1.00 85.94 85 GLU A O 1
ATOM 661 N N . ALA A 1 86 ? 10.069 4.621 -7.913 1.00 85.88 86 ALA A N 1
ATOM 662 C CA . ALA A 1 86 ? 9.068 3.932 -8.724 1.00 85.88 86 ALA A CA 1
ATOM 663 C C . ALA A 1 86 ? 7.714 3.862 -8.001 1.00 85.88 86 ALA A C 1
ATOM 665 O O . ALA A 1 86 ? 6.680 3.955 -8.646 1.00 85.88 86 ALA A O 1
ATOM 666 N N . VAL A 1 87 ? 7.721 3.737 -6.670 1.00 91.25 87 VAL A N 1
ATOM 667 C CA . VAL A 1 87 ? 6.511 3.596 -5.851 1.00 91.25 87 VAL A CA 1
ATOM 668 C C . VAL A 1 87 ? 6.235 4.910 -5.125 1.00 91.25 87 VAL A C 1
ATOM 670 O O . VAL A 1 87 ? 6.736 5.151 -4.026 1.00 91.25 87 VAL A O 1
ATOM 673 N N . ASP A 1 88 ? 5.408 5.759 -5.735 1.00 91.06 88 ASP A N 1
ATOM 674 C CA . ASP A 1 88 ? 4.934 7.003 -5.120 1.00 91.06 88 ASP A CA 1
ATOM 675 C C . ASP A 1 88 ? 3.638 6.774 -4.330 1.00 91.06 88 ASP A C 1
ATOM 677 O O . ASP A 1 88 ? 2.530 7.083 -4.770 1.00 91.06 88 ASP A O 1
ATOM 681 N N . PHE A 1 89 ? 3.776 6.201 -3.135 1.00 90.62 89 PHE A N 1
ATOM 682 C CA . PHE A 1 89 ? 2.626 5.936 -2.268 1.00 90.62 89 PHE A CA 1
ATOM 683 C C . PHE A 1 89 ? 1.950 7.224 -1.762 1.00 90.62 89 PHE A C 1
ATOM 685 O O . PHE A 1 89 ? 0.744 7.241 -1.534 1.00 90.62 89 PHE A O 1
ATOM 692 N N . VAL A 1 90 ? 2.697 8.325 -1.624 1.00 90.25 90 VAL A N 1
ATOM 693 C CA . VAL A 1 90 ? 2.112 9.624 -1.252 1.00 90.25 90 VAL A CA 1
ATOM 694 C C . VAL A 1 90 ? 1.262 10.168 -2.399 1.00 90.25 90 VAL A C 1
ATOM 696 O O . VAL A 1 90 ? 0.167 10.667 -2.153 1.00 90.25 90 VAL A O 1
ATOM 699 N N . GLY A 1 91 ? 1.734 10.026 -3.640 1.00 90.50 91 GLY A N 1
ATOM 700 C CA . GLY A 1 91 ? 0.961 10.325 -4.841 1.00 90.50 91 GLY A CA 1
ATOM 701 C C . GLY A 1 91 ? -0.322 9.500 -4.931 1.00 90.50 91 GLY A C 1
ATOM 702 O O . GLY A 1 91 ? -1.380 10.073 -5.179 1.00 90.50 91 GLY A O 1
ATOM 703 N N . LEU A 1 92 ? -0.257 8.193 -4.639 1.00 90.31 92 LEU A N 1
ATOM 704 C CA . LEU A 1 92 ? -1.441 7.327 -4.575 1.00 90.31 92 LEU A CA 1
ATOM 705 C C . LEU A 1 92 ? -2.474 7.862 -3.573 1.00 90.31 92 LEU A C 1
ATOM 707 O O . LEU A 1 92 ? -3.629 8.058 -3.932 1.00 90.31 92 LEU A O 1
ATOM 711 N N . LEU A 1 93 ? -2.059 8.148 -2.334 1.00 89.25 93 LEU A N 1
ATOM 712 C CA . LEU A 1 93 ? -2.962 8.672 -1.303 1.00 89.25 93 LEU A CA 1
ATOM 713 C C . LEU A 1 93 ? -3.546 10.044 -1.666 1.00 89.25 93 LEU A C 1
ATOM 715 O O . LEU A 1 93 ? -4.666 10.350 -1.270 1.00 89.25 93 LEU A O 1
ATOM 719 N N . ALA A 1 94 ? -2.795 10.876 -2.391 1.00 90.75 94 ALA A N 1
ATOM 720 C CA . ALA A 1 94 ? -3.243 12.200 -2.813 1.00 90.75 94 ALA A CA 1
ATOM 721 C C . ALA A 1 94 ? -4.301 12.161 -3.930 1.00 90.75 94 ALA A C 1
ATOM 723 O O . ALA A 1 94 ? -5.060 13.121 -4.063 1.00 90.75 94 ALA A O 1
ATOM 724 N N . ASP A 1 95 ? -4.346 11.086 -4.720 1.00 91.75 95 ASP A N 1
ATOM 725 C CA . ASP A 1 95 ? -5.360 10.870 -5.762 1.00 91.75 95 ASP A CA 1
ATOM 726 C C . ASP A 1 95 ? -6.661 10.266 -5.197 1.00 91.75 95 ASP A C 1
ATOM 728 O O . ASP A 1 95 ? -7.712 10.335 -5.831 1.00 91.75 95 ASP A O 1
ATOM 732 N N . MET A 1 96 ? -6.606 9.704 -3.985 1.00 91.44 96 MET A N 1
ATOM 733 C CA . MET A 1 96 ? -7.737 9.049 -3.330 1.00 91.44 96 MET A CA 1
ATOM 734 C C . MET A 1 96 ? -8.628 10.031 -2.561 1.00 91.44 96 MET A C 1
ATOM 736 O O . MET A 1 96 ? -8.165 10.898 -1.818 1.00 91.44 96 MET A O 1
ATOM 740 N N . ASP A 1 97 ? -9.940 9.823 -2.651 1.00 92.88 97 ASP A N 1
ATOM 741 C CA . ASP A 1 97 ? -10.910 10.462 -1.768 1.00 92.88 97 ASP A CA 1
ATOM 742 C C . ASP A 1 97 ? -10.836 9.891 -0.341 1.00 92.88 97 ASP A C 1
ATOM 744 O O . ASP A 1 97 ? -10.411 8.757 -0.108 1.00 92.88 97 ASP A O 1
ATOM 748 N N . VAL A 1 98 ? -11.344 10.648 0.638 1.00 87.75 98 VAL A N 1
ATOM 749 C CA . VAL A 1 98 ? -11.355 10.248 2.060 1.00 87.75 98 VAL A CA 1
ATOM 750 C C . VAL A 1 98 ? -12.014 8.880 2.272 1.00 87.75 98 VAL A C 1
ATOM 752 O O . VAL A 1 98 ? -11.480 8.051 3.005 1.00 87.75 98 VAL A O 1
ATOM 755 N N . ASP A 1 99 ? -13.141 8.614 1.604 1.00 91.56 99 ASP A N 1
ATOM 756 C CA . ASP A 1 99 ? -13.819 7.316 1.680 1.00 91.56 99 ASP A CA 1
ATOM 757 C C . ASP A 1 99 ? -12.952 6.174 1.132 1.00 91.56 99 ASP A C 1
ATOM 759 O O . ASP A 1 99 ? -12.989 5.063 1.663 1.00 91.56 99 ASP A O 1
ATOM 763 N N . GLN A 1 100 ? -12.151 6.430 0.095 1.00 91.19 100 GLN A N 1
ATOM 764 C CA . GLN A 1 100 ? -11.251 5.430 -0.478 1.00 91.19 100 GLN A CA 1
ATOM 765 C C . GLN A 1 100 ? -10.076 5.157 0.459 1.00 91.19 100 GLN A C 1
ATOM 767 O O . GLN A 1 100 ? -9.760 3.997 0.699 1.00 91.19 100 GLN A O 1
ATOM 772 N N . VAL A 1 101 ? -9.477 6.197 1.046 1.00 88.69 101 VAL A N 1
ATOM 773 C CA . VAL A 1 101 ? -8.382 6.044 2.018 1.00 88.69 101 VAL A CA 1
ATOM 774 C C . VAL A 1 101 ? -8.842 5.235 3.237 1.00 88.69 101 VAL A C 1
ATOM 776 O O . VAL A 1 101 ? -8.141 4.325 3.676 1.00 88.69 101 VAL A O 1
ATOM 779 N N . ILE A 1 102 ? -10.046 5.506 3.755 1.00 89.31 102 ILE A N 1
ATOM 780 C CA . ILE A 1 102 ? -10.619 4.764 4.893 1.00 89.31 102 ILE A CA 1
ATOM 781 C C . ILE A 1 102 ? -10.874 3.293 4.535 1.00 89.31 102 ILE A C 1
ATOM 783 O O . ILE A 1 102 ? -10.651 2.408 5.358 1.00 89.31 102 ILE A O 1
ATOM 787 N N . ASN A 1 103 ? -11.335 3.010 3.315 1.00 92.38 103 ASN A N 1
ATOM 788 C CA . ASN A 1 103 ? -11.629 1.646 2.869 1.00 92.38 103 ASN A CA 1
ATOM 789 C C . ASN A 1 103 ? -10.427 0.922 2.246 1.00 92.38 103 ASN A C 1
ATOM 791 O O . ASN A 1 103 ? -10.595 -0.200 1.760 1.00 92.38 103 ASN A O 1
ATOM 795 N N . MET A 1 104 ? -9.240 1.531 2.279 1.00 94.25 104 MET A N 1
ATOM 796 C CA . MET A 1 104 ? -8.071 1.018 1.581 1.00 94.25 104 MET A CA 1
ATOM 797 C C . MET A 1 104 ? -7.652 -0.354 2.113 1.00 94.25 104 MET A C 1
ATOM 799 O O . MET A 1 104 ? -7.649 -0.612 3.326 1.00 94.25 104 MET A O 1
ATOM 803 N N . ARG A 1 105 ? -7.267 -1.240 1.192 1.00 96.06 105 ARG A N 1
ATOM 804 C CA . ARG A 1 105 ? -6.813 -2.605 1.489 1.00 96.06 105 ARG A CA 1
ATOM 805 C C . ARG A 1 105 ? -5.371 -2.838 1.078 1.00 96.06 105 ARG A C 1
ATOM 807 O O . ARG A 1 105 ? -4.855 -2.216 0.152 1.00 96.06 105 ARG A O 1
ATOM 814 N N . VAL A 1 106 ? -4.740 -3.817 1.721 1.00 95.69 106 VAL A N 1
ATOM 815 C CA . VAL A 1 106 ? -3.368 -4.250 1.410 1.00 95.69 106 VAL A CA 1
ATOM 816 C C . VAL A 1 106 ? -3.226 -4.640 -0.061 1.00 95.69 106 VAL A C 1
ATOM 818 O O . VAL A 1 106 ? -2.239 -4.274 -0.694 1.00 95.69 106 VAL A O 1
ATOM 821 N N . GLY A 1 107 ? -4.233 -5.300 -0.640 1.00 95.69 107 GLY A N 1
ATOM 822 C CA . GLY A 1 107 ? -4.214 -5.684 -2.050 1.00 95.69 107 GLY A CA 1
ATOM 823 C C . GLY A 1 107 ? -4.089 -4.505 -3.017 1.00 95.69 107 GLY A C 1
ATOM 824 O O . GLY A 1 107 ? -3.399 -4.629 -4.023 1.00 95.69 107 GLY A O 1
ATOM 825 N N . GLU A 1 108 ? -4.677 -3.348 -2.704 1.00 94.56 108 GLU A N 1
ATOM 826 C CA . GLU A 1 108 ? -4.570 -2.151 -3.554 1.00 94.56 108 GLU A CA 1
ATOM 827 C C . GLU A 1 108 ? -3.131 -1.632 -3.599 1.00 94.56 108 GLU A C 1
ATOM 829 O O . GLU A 1 108 ? -2.612 -1.334 -4.673 1.00 94.56 108 GLU A O 1
ATOM 834 N N . VAL A 1 109 ? -2.450 -1.626 -2.451 1.00 94.12 109 VAL A N 1
ATOM 835 C CA . VAL A 1 109 ? -1.035 -1.243 -2.356 1.00 94.12 109 VAL A CA 1
ATOM 836 C C . VAL A 1 109 ? -0.146 -2.247 -3.086 1.00 94.12 109 VAL A C 1
ATOM 838 O O . VAL A 1 109 ? 0.754 -1.851 -3.823 1.00 94.12 109 VAL A O 1
ATOM 841 N N . VAL A 1 110 ? -0.412 -3.547 -2.937 1.00 95.56 110 VAL A N 1
ATOM 842 C CA . VAL A 1 110 ? 0.328 -4.599 -3.651 1.00 95.56 110 VAL A CA 1
ATOM 843 C C . VAL A 1 110 ? 0.178 -4.434 -5.164 1.00 95.56 110 VAL A C 1
ATOM 845 O O . VAL A 1 110 ? 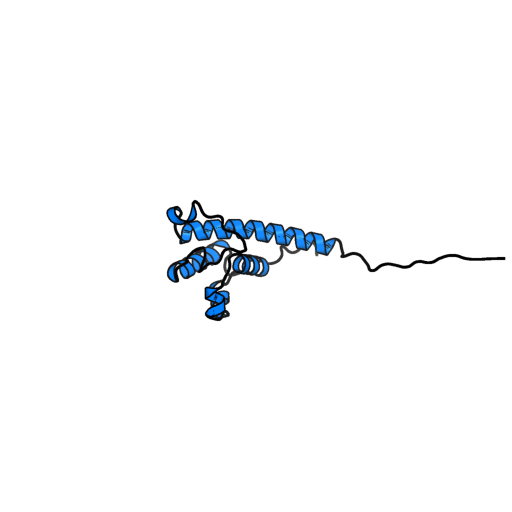1.182 -4.436 -5.874 1.00 95.56 110 VAL A O 1
ATOM 848 N N . HIS A 1 111 ? -1.045 -4.245 -5.666 1.00 93.94 111 HIS A N 1
ATOM 849 C CA . HIS A 1 111 ? -1.281 -4.036 -7.094 1.00 93.94 111 HIS A CA 1
ATOM 850 C C . HIS A 1 111 ? -0.618 -2.758 -7.607 1.00 93.94 111 HIS A C 1
ATOM 852 O O . HIS A 1 111 ? -0.008 -2.793 -8.673 1.00 93.94 111 HIS A O 1
ATOM 858 N N . PHE A 1 112 ? -0.680 -1.666 -6.840 1.00 93.75 112 PHE A N 1
ATOM 859 C CA . PHE A 1 112 ? 0.005 -0.420 -7.173 1.00 93.75 112 PHE A CA 1
ATOM 860 C C . PHE A 1 112 ? 1.518 -0.619 -7.312 1.00 93.75 112 PHE A C 1
ATOM 862 O O . PHE A 1 112 ? 2.107 -0.179 -8.296 1.00 93.75 112 PHE A O 1
ATOM 869 N N . ILE A 1 113 ? 2.152 -1.325 -6.371 1.00 93.56 113 ILE A N 1
ATOM 870 C CA . ILE A 1 113 ? 3.592 -1.614 -6.432 1.00 93.56 113 ILE A CA 1
ATOM 871 C C . ILE A 1 113 ? 3.915 -2.484 -7.650 1.00 93.56 113 ILE A C 1
ATOM 873 O O . ILE A 1 113 ? 4.872 -2.194 -8.360 1.00 93.56 113 ILE A O 1
ATOM 877 N N . VAL A 1 114 ? 3.128 -3.531 -7.913 1.00 92.19 114 VAL A N 1
ATOM 878 C CA . VAL A 1 114 ? 3.326 -4.402 -9.084 1.00 92.19 114 VAL A CA 1
ATOM 879 C C . VAL A 1 114 ? 3.276 -3.604 -10.387 1.00 92.19 114 VAL A C 1
ATOM 881 O O . VAL A 1 114 ? 4.119 -3.826 -11.247 1.00 92.19 114 VAL A O 1
ATOM 884 N N . ASP A 1 115 ? 2.317 -2.686 -10.522 1.00 90.19 115 ASP A N 1
ATOM 885 C CA . ASP A 1 115 ? 2.142 -1.851 -11.720 1.00 90.19 115 ASP A CA 1
ATOM 886 C C . ASP A 1 115 ? 3.239 -0.780 -11.859 1.00 90.19 115 AS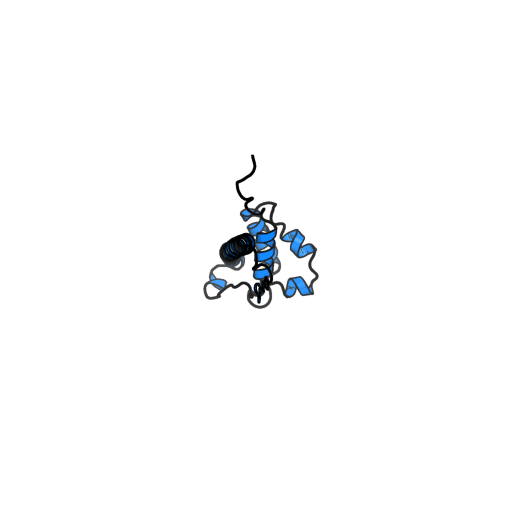P A C 1
ATOM 888 O O . ASP A 1 115 ? 3.692 -0.461 -12.956 1.00 90.19 115 ASP A O 1
ATOM 892 N N . SER A 1 116 ? 3.720 -0.271 -10.723 1.00 88.69 116 SER A N 1
ATOM 893 C CA . SER A 1 116 ? 4.782 0.736 -10.647 1.00 88.69 116 SER A CA 1
ATOM 894 C C . SER A 1 116 ? 6.165 0.184 -10.986 1.00 88.69 116 SER A C 1
ATOM 896 O O . SER A 1 116 ? 7.054 0.913 -11.436 1.00 88.69 116 SER A O 1
ATOM 898 N N . LEU A 1 117 ? 6.387 -1.105 -10.728 1.00 86.06 117 LEU A N 1
ATOM 899 C CA . LEU A 1 117 ? 7.640 -1.753 -11.064 1.00 86.06 117 LEU A CA 1
ATOM 900 C C . LEU A 1 117 ? 7.654 -2.040 -12.566 1.00 86.06 117 LEU A C 1
ATOM 902 O O . LEU A 1 117 ? 6.720 -2.654 -13.078 1.00 86.06 117 LEU A O 1
ATOM 906 N N . PRO A 1 118 ? 8.716 -1.646 -13.291 1.00 71.19 118 PRO A N 1
ATOM 907 C CA . PRO A 1 118 ? 8.813 -1.986 -14.698 1.00 71.19 118 PRO A CA 1
ATOM 908 C C . PRO A 1 118 ? 8.709 -3.506 -14.818 1.00 71.19 118 PRO A C 1
ATOM 910 O O . PRO A 1 118 ? 9.519 -4.219 -14.211 1.00 71.19 118 PRO A O 1
ATOM 913 N N . THR A 1 119 ? 7.719 -3.991 -15.586 1.00 58.09 119 THR A N 1
ATOM 914 C CA . THR A 1 119 ? 7.666 -5.385 -16.039 1.00 58.09 119 THR A CA 1
ATOM 915 C C . THR A 1 119 ? 9.081 -5.741 -16.431 1.00 58.09 119 THR A C 1
ATOM 917 O O . THR A 1 119 ? 9.685 -5.020 -17.229 1.00 58.09 119 THR A O 1
ATOM 920 N N . LEU A 1 120 ? 9.640 -6.767 -15.791 1.00 52.19 120 LEU A N 1
ATOM 921 C CA . LEU A 1 120 ? 10.991 -7.233 -16.046 1.00 52.19 120 LEU A CA 1
ATOM 922 C C . LEU A 1 120 ? 11.023 -7.590 -17.531 1.00 52.19 120 LEU A C 1
ATOM 924 O O . LEU A 1 120 ? 10.541 -8.651 -17.920 1.00 52.19 120 LEU A O 1
ATOM 928 N N . ALA A 1 121 ? 11.435 -6.621 -18.355 1.00 45.22 121 ALA A N 1
ATOM 929 C CA . ALA A 1 121 ? 11.221 -6.664 -19.788 1.00 45.22 121 ALA A CA 1
ATOM 930 C C . ALA A 1 121 ? 11.811 -7.983 -20.277 1.00 45.22 121 ALA A C 1
ATOM 932 O O . ALA A 1 121 ? 12.933 -8.303 -19.858 1.00 45.22 121 ALA A O 1
ATOM 933 N N . PRO A 1 122 ? 11.087 -8.774 -21.092 1.00 42.28 122 PRO A N 1
ATOM 934 C CA . PRO A 1 122 ? 11.627 -10.030 -21.571 1.00 42.28 122 PRO A CA 1
ATOM 935 C C . PRO A 1 122 ? 12.972 -9.715 -22.217 1.00 42.28 122 PRO A C 1
ATOM 937 O O . PRO A 1 122 ? 13.064 -8.897 -23.134 1.00 42.28 122 PRO A O 1
ATOM 940 N N . ALA A 1 123 ? 14.035 -10.290 -21.655 1.00 47.09 123 ALA A N 1
ATOM 941 C CA . ALA A 1 123 ? 15.387 -10.125 -22.151 1.00 47.09 123 ALA A CA 1
ATOM 942 C C . ALA A 1 123 ? 15.428 -10.679 -23.579 1.00 47.09 123 ALA A C 1
ATOM 944 O O . ALA A 1 123 ? 15.581 -11.879 -23.794 1.00 47.09 123 ALA A O 1
ATOM 945 N N . GLY A 1 124 ? 15.213 -9.811 -24.562 1.00 57.47 124 GLY A N 1
ATOM 946 C CA . GLY A 1 124 ? 15.057 -10.237 -25.939 1.00 57.47 124 GLY A CA 1
ATOM 947 C C . GLY A 1 124 ? 14.661 -9.093 -26.849 1.00 57.47 124 GLY A C 1
ATOM 948 O O . GLY A 1 124 ? 13.510 -9.022 -27.256 1.00 57.47 124 GLY A O 1
ATOM 949 N N . SER A 1 125 ? 15.619 -8.225 -27.179 1.00 43.34 125 SER A N 1
ATOM 950 C CA . SER A 1 125 ? 15.717 -7.538 -28.479 1.00 43.34 125 SER A CA 1
ATOM 951 C C . SER A 1 125 ? 17.009 -6.715 -28.552 1.00 43.34 125 SER A C 1
ATOM 953 O O . SER A 1 125 ? 17.022 -5.571 -28.101 1.00 43.34 125 SER A O 1
ATOM 955 N N . ALA A 1 126 ? 18.077 -7.314 -29.099 1.00 39.56 126 ALA A N 1
ATOM 956 C CA . ALA A 1 126 ? 19.035 -6.739 -30.067 1.00 39.56 126 ALA A CA 1
ATOM 957 C C . ALA A 1 126 ? 20.316 -7.586 -30.137 1.00 39.56 126 ALA A C 1
ATOM 959 O O . ALA A 1 126 ? 21.039 -7.662 -29.119 1.00 39.56 126 ALA A O 1
#

Organism: Frankia casuarinae (strain DSM 45818 / CECT 9043 / HFP020203 / CcI3) (NCBI:txid106370)